Protein AF-A0A2U3K2Z7-F1 (afdb_monomer_lite)

Foldseek 3Di:
DPPQPVLVVLLVVLVVLVVQLVCLVVVVVVVLVVVVVCCVVPPVDCVVVVVVVVVSVVSNVVSQCCQQCRARPPPRHGQQDDPVGGNRPNPQARPPPRHGRPDRDPPPPDPDDPDD

Radius of gyration: 20.96 Å; chains: 1; bounding box: 44×26×76 Å

pLDDT: mean 73.21, std 10.09, range [45.53, 90.44]

Sequence (116 aa):
MGIGNDYQQRWLRYRQLRTVYVALFVGFVPVMFPVGVVIEKVFRTAVPAFILAGIWMVAMVVVGFLLSSWRCPRCNKWFAATWWSNHGFFARKCVHCGLPKYASGPDVRREGTSTV

Secondary structure (DSSP, 8-state):
--HHHHHHHHHHHHHHHHHHHHHHHHHHHHHHHHHHHHHHHHTSSSHHHHHHHHHHHHHHHHHHHHHHTPBPTTT-SBSSEETTEE-GGG-SB-TTT-PBTT--S-----------

Structure (mmCIF, N/CA/C/O backbone):
data_AF-A0A2U3K2Z7-F1
#
_entry.id   AF-A0A2U3K2Z7-F1
#
loop_
_atom_site.group_PDB
_atom_site.id
_atom_site.type_symbol
_atom_site.label_atom_id
_atom_site.label_alt_id
_atom_site.label_comp_id
_atom_site.label_asym_id
_atom_site.label_entity_id
_atom_site.label_seq_id
_atom_site.pdbx_PDB_ins_code
_atom_site.Cartn_x
_atom_site.Cartn_y
_atom_site.Cartn_z
_atom_site.occupancy
_atom_site.B_iso_or_equiv
_atom_site.auth_seq_id
_atom_site.auth_comp_id
_atom_site.auth_asym_id
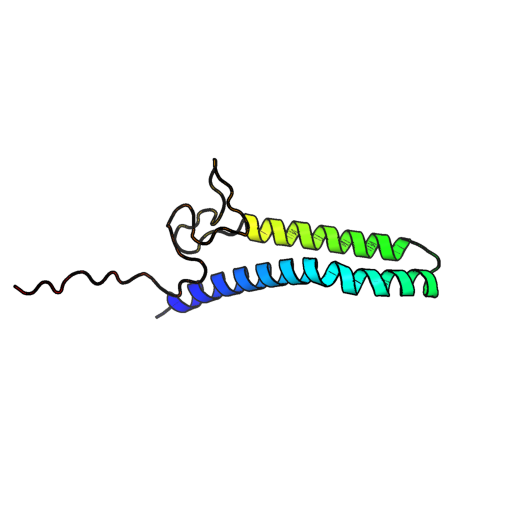_atom_site.auth_atom_id
_atom_site.pdbx_PDB_model_num
ATOM 1 N N . MET A 1 1 ? -7.642 -17.477 26.454 1.00 45.53 1 MET A N 1
ATOM 2 C CA . MET A 1 1 ? -6.531 -16.504 26.338 1.00 45.53 1 MET A CA 1
ATOM 3 C C . MET A 1 1 ? -6.143 -16.348 24.857 1.00 45.53 1 MET A C 1
ATOM 5 O O . MET A 1 1 ? -5.144 -16.907 24.443 1.00 45.53 1 MET A O 1
ATOM 9 N N . GLY A 1 2 ? -6.961 -15.675 24.025 1.00 53.16 2 GLY A N 1
ATOM 10 C CA . GLY A 1 2 ? -6.755 -15.679 22.554 1.00 53.16 2 GLY A CA 1
ATOM 11 C C . GLY A 1 2 ? -7.236 -14.453 21.759 1.00 53.16 2 GLY A C 1
ATOM 12 O O . GLY A 1 2 ? -6.756 -14.218 20.661 1.00 53.16 2 GLY A O 1
ATOM 13 N N . ILE A 1 3 ? -8.099 -13.597 22.314 1.00 57.97 3 ILE A N 1
ATOM 14 C CA . ILE A 1 3 ? -8.750 -12.521 21.534 1.00 57.97 3 ILE A CA 1
ATOM 15 C C . ILE A 1 3 ? -7.791 -11.355 21.191 1.00 57.97 3 ILE A C 1
ATOM 17 O O . ILE A 1 3 ? -7.982 -10.656 20.197 1.00 57.97 3 ILE A O 1
ATOM 21 N N . GLY A 1 4 ? -6.726 -11.155 21.978 1.00 59.00 4 GLY A N 1
ATOM 22 C CA . GLY A 1 4 ? -5.762 -10.065 21.767 1.00 59.00 4 GLY A CA 1
ATOM 23 C C . GLY A 1 4 ? -4.845 -10.252 20.549 1.00 59.00 4 GLY A C 1
ATOM 24 O O . GLY A 1 4 ? -4.579 -9.285 19.832 1.00 59.00 4 GLY A O 1
ATOM 25 N N . ASN A 1 5 ? -4.400 -11.484 20.275 1.00 65.19 5 ASN A N 1
ATOM 26 C CA . ASN A 1 5 ? -3.428 -11.759 19.209 1.00 65.19 5 ASN A CA 1
ATOM 27 C C . ASN A 1 5 ? -4.061 -11.709 17.813 1.00 65.19 5 ASN A C 1
ATOM 29 O O . ASN A 1 5 ? -3.491 -11.094 16.911 1.00 65.19 5 ASN A O 1
ATOM 33 N N . ASP A 1 6 ? -5.265 -12.260 17.644 1.00 69.94 6 ASP A N 1
ATOM 34 C CA . ASP A 1 6 ? -5.981 -12.234 16.359 1.00 69.94 6 ASP A CA 1
ATOM 35 C C . ASP A 1 6 ? -6.312 -10.803 15.922 1.00 69.94 6 ASP A C 1
ATOM 37 O O . ASP A 1 6 ? -6.253 -10.438 14.742 1.00 69.94 6 ASP A O 1
ATOM 41 N N . TYR A 1 7 ? -6.633 -9.959 16.899 1.00 69.00 7 TYR A N 1
ATOM 42 C CA . TYR A 1 7 ? -6.930 -8.556 16.682 1.00 69.00 7 TYR A CA 1
ATOM 43 C C . TYR A 1 7 ? -5.686 -7.770 16.232 1.00 69.00 7 TYR A C 1
ATOM 45 O O . TYR A 1 7 ? -5.737 -7.047 15.232 1.00 69.00 7 TYR A O 1
ATOM 53 N N . GLN A 1 8 ? -4.552 -7.955 16.915 1.00 69.62 8 GLN A N 1
ATOM 54 C CA . GLN A 1 8 ? -3.265 -7.351 16.545 1.00 69.62 8 GLN A CA 1
ATOM 55 C C . GLN A 1 8 ? -2.814 -7.791 15.143 1.00 69.62 8 GLN A C 1
ATOM 57 O O . GLN A 1 8 ? -2.411 -6.955 14.333 1.00 69.62 8 GLN A O 1
ATOM 62 N N . GLN A 1 9 ? -2.960 -9.074 14.800 1.00 73.62 9 GLN A N 1
ATOM 63 C CA . GLN A 1 9 ? -2.583 -9.597 13.482 1.00 73.62 9 GLN A CA 1
ATOM 64 C C . GLN A 1 9 ? -3.382 -8.970 12.331 1.00 73.62 9 GLN A C 1
ATOM 66 O O . GLN A 1 9 ? -2.812 -8.618 11.294 1.00 73.62 9 GLN A O 1
ATOM 71 N N . ARG A 1 10 ? -4.692 -8.753 12.506 1.00 75.00 10 ARG A N 1
ATOM 72 C CA . ARG A 1 10 ? -5.522 -8.086 11.484 1.00 75.00 10 ARG A CA 1
ATOM 73 C C . ARG A 1 10 ? -5.084 -6.640 11.241 1.00 75.00 10 ARG A C 1
ATOM 75 O O . ARG A 1 10 ? -5.075 -6.188 10.093 1.00 75.00 10 ARG A O 1
ATOM 82 N N . TRP A 1 11 ? -4.669 -5.936 12.293 1.00 76.44 11 TRP A N 1
ATOM 83 C CA . TRP A 1 11 ? -4.112 -4.585 12.187 1.00 76.44 11 TRP A CA 1
ATOM 84 C C . TRP A 1 11 ? -2.720 -4.555 11.563 1.00 76.44 11 TRP A C 1
ATOM 86 O O . TRP A 1 11 ? -2.437 -3.654 10.772 1.00 76.44 11 TRP A O 1
ATOM 96 N N . LEU A 1 12 ? -1.867 -5.537 11.864 1.00 76.94 12 LEU A N 1
ATOM 97 C CA . LEU A 1 12 ? -0.558 -5.682 11.227 1.00 76.94 12 LEU A CA 1
ATOM 98 C C . LEU A 1 12 ? -0.703 -5.880 9.721 1.00 76.94 12 LEU A C 1
ATOM 100 O O . LEU A 1 12 ? -0.026 -5.193 8.962 1.00 76.94 12 LEU A O 1
ATOM 104 N N . ARG A 1 13 ? -1.644 -6.721 9.280 1.00 80.12 13 ARG A N 1
ATOM 105 C CA . ARG A 1 13 ? -1.923 -6.928 7.852 1.00 80.12 13 ARG A CA 1
ATOM 106 C C . ARG A 1 13 ? -2.419 -5.654 7.173 1.00 80.12 13 ARG A C 1
ATOM 108 O O . ARG A 1 13 ? -1.947 -5.311 6.094 1.00 80.12 13 ARG A O 1
ATOM 115 N N . TYR A 1 14 ? -3.307 -4.904 7.827 1.00 78.62 14 TYR A N 1
ATOM 116 C CA . TYR A 1 14 ? -3.729 -3.591 7.334 1.00 78.62 14 TYR A CA 1
ATOM 117 C C . TYR A 1 14 ? -2.558 -2.599 7.250 1.00 78.62 14 TYR A C 1
ATOM 119 O O . TYR A 1 14 ? -2.429 -1.867 6.270 1.00 78.62 14 TYR A O 1
ATOM 127 N N . ARG A 1 15 ? -1.667 -2.583 8.251 1.00 79.94 15 ARG A N 1
ATOM 128 C CA . ARG A 1 15 ? -0.474 -1.726 8.260 1.00 79.94 15 ARG A CA 1
ATOM 129 C C . ARG A 1 15 ? 0.515 -2.131 7.171 1.00 79.94 15 ARG A C 1
ATOM 131 O O . ARG A 1 15 ? 1.013 -1.246 6.493 1.00 79.94 15 ARG A O 1
ATOM 138 N N . GLN A 1 16 ? 0.747 -3.425 6.967 1.00 82.38 16 GLN A N 1
ATOM 139 C CA . GLN A 1 16 ? 1.581 -3.949 5.887 1.00 82.38 16 GLN A CA 1
ATOM 140 C C . GLN A 1 16 ? 1.024 -3.552 4.528 1.00 82.38 16 GLN A C 1
ATOM 142 O O . GLN A 1 16 ? 1.749 -2.950 3.754 1.00 82.38 16 GLN A O 1
ATOM 147 N N . LEU A 1 17 ? -0.263 -3.789 4.263 1.00 83.88 17 LEU A N 1
ATOM 148 C CA . LEU A 1 17 ? -0.899 -3.371 3.012 1.00 83.88 17 LEU A CA 1
ATOM 149 C C . LEU A 1 17 ? -0.767 -1.856 2.799 1.00 83.88 17 LEU A C 1
ATOM 151 O O . LEU A 1 17 ? -0.440 -1.406 1.706 1.00 83.88 17 LEU A O 1
ATOM 155 N N . ARG A 1 18 ? -0.970 -1.058 3.855 1.00 81.88 18 ARG A N 1
ATOM 156 C CA . ARG A 1 18 ? -0.817 0.400 3.807 1.00 81.88 18 ARG A CA 1
ATOM 157 C C . ARG A 1 18 ? 0.621 0.813 3.492 1.00 81.88 18 ARG A C 1
ATOM 159 O O . ARG A 1 18 ? 0.828 1.693 2.665 1.00 81.88 18 ARG A O 1
ATOM 166 N N . THR A 1 19 ? 1.595 0.196 4.151 1.00 84.19 19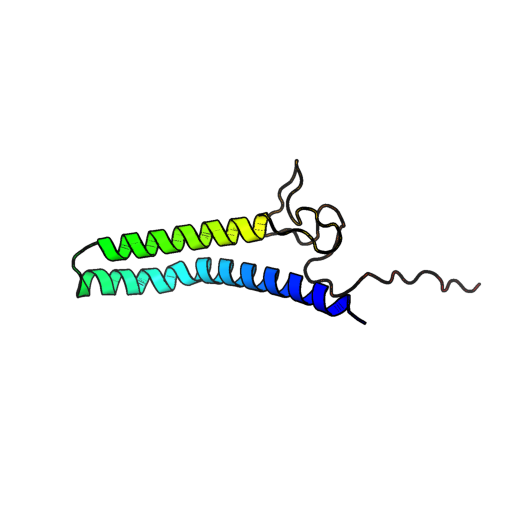 THR A N 1
ATOM 167 C CA . THR A 1 19 ? 3.018 0.437 3.911 1.00 84.19 19 THR A CA 1
ATOM 168 C C . THR A 1 19 ? 3.409 -0.004 2.510 1.00 84.19 19 THR A C 1
ATOM 170 O O . THR A 1 19 ? 4.114 0.740 1.855 1.00 84.19 19 THR A O 1
ATOM 173 N N . VAL A 1 20 ? 2.916 -1.143 2.019 1.00 85.31 20 VAL A N 1
ATOM 174 C CA . VAL A 1 20 ? 3.139 -1.611 0.644 1.00 85.31 20 VAL A CA 1
ATOM 175 C C . VAL A 1 20 ? 2.550 -0.623 -0.354 1.00 85.31 20 VAL A C 1
ATOM 177 O O . VAL A 1 20 ? 3.230 -0.265 -1.302 1.00 85.31 20 VAL A O 1
ATOM 180 N N . TYR A 1 21 ? 1.339 -0.111 -0.124 1.00 83.62 21 TYR A N 1
ATOM 181 C CA . TYR A 1 21 ? 0.746 0.913 -0.986 1.00 83.62 21 TYR A CA 1
ATOM 182 C C . TYR A 1 21 ? 1.599 2.187 -1.038 1.00 83.62 21 TYR A C 1
ATOM 184 O O . TYR A 1 21 ? 1.866 2.714 -2.111 1.00 83.62 21 TYR A O 1
ATOM 192 N N . VAL A 1 22 ? 2.062 2.669 0.120 1.00 84.25 22 VAL A N 1
ATOM 193 C CA . VAL A 1 22 ? 2.942 3.847 0.198 1.00 84.25 22 VAL A CA 1
ATOM 194 C C . VAL A 1 22 ? 4.312 3.555 -0.410 1.00 84.25 22 VAL A C 1
ATOM 196 O O . VAL A 1 22 ? 4.851 4.406 -1.100 1.00 84.25 22 VAL A O 1
ATOM 199 N N . ALA A 1 23 ? 4.866 2.366 -0.191 1.00 85.50 23 ALA A N 1
ATOM 200 C CA . ALA A 1 23 ? 6.148 1.945 -0.740 1.00 85.50 23 ALA A CA 1
ATOM 201 C C . ALA A 1 23 ? 6.083 1.787 -2.260 1.00 85.50 23 ALA A C 1
ATOM 203 O O . ALA A 1 23 ? 7.026 2.182 -2.929 1.00 85.50 23 ALA A O 1
ATOM 204 N N . LEU A 1 24 ? 4.970 1.290 -2.809 1.00 85.25 24 LEU A N 1
ATOM 205 C CA . LEU A 1 24 ? 4.689 1.356 -4.240 1.00 85.25 24 LEU A CA 1
ATOM 206 C C . LEU A 1 24 ? 4.633 2.826 -4.655 1.00 85.25 24 LEU A C 1
ATOM 208 O O . LEU A 1 24 ? 5.450 3.262 -5.442 1.00 85.25 24 LEU A O 1
ATOM 212 N N . PHE A 1 25 ? 3.777 3.651 -4.060 1.00 82.44 25 PHE A N 1
ATOM 213 C CA . PHE A 1 25 ? 3.648 5.053 -4.471 1.00 82.44 25 PHE A CA 1
ATOM 214 C C . PHE A 1 25 ? 4.981 5.832 -4.466 1.00 82.44 25 PHE A C 1
ATOM 216 O O . PHE A 1 25 ? 5.330 6.482 -5.447 1.00 82.44 25 PHE A O 1
ATOM 223 N N . VAL A 1 26 ? 5.753 5.729 -3.382 1.00 85.50 26 VAL A N 1
ATOM 224 C CA . VAL A 1 26 ? 7.059 6.387 -3.219 1.00 85.50 26 VAL A CA 1
ATOM 225 C C . VAL A 1 26 ? 8.132 5.718 -4.072 1.00 85.50 26 VAL A C 1
ATOM 227 O O . VAL A 1 26 ? 8.982 6.407 -4.622 1.00 85.50 26 VAL A O 1
ATOM 230 N N . GLY A 1 27 ? 8.083 4.392 -4.208 1.00 81.81 27 GLY A N 1
ATOM 231 C CA . GLY A 1 27 ? 9.013 3.596 -5.002 1.00 81.81 27 GLY A CA 1
ATOM 232 C C . GLY A 1 27 ? 8.867 3.806 -6.505 1.00 81.81 27 GLY A C 1
ATOM 233 O O . GLY A 1 27 ? 9.800 3.511 -7.241 1.00 81.81 27 GLY A O 1
ATOM 234 N N . PHE A 1 28 ? 7.753 4.374 -6.973 1.00 79.25 28 PHE A N 1
ATOM 235 C CA . PHE A 1 28 ? 7.521 4.630 -8.395 1.00 79.25 28 PHE A CA 1
ATOM 236 C C . PHE A 1 28 ? 8.625 5.496 -9.003 1.00 79.25 28 PHE A C 1
ATOM 238 O O . PHE A 1 28 ? 9.216 5.131 -10.014 1.00 79.25 28 PHE A O 1
ATOM 245 N N . VAL A 1 29 ? 8.954 6.609 -8.349 1.00 77.94 29 VAL A N 1
ATOM 246 C CA . VAL A 1 29 ? 9.963 7.566 -8.822 1.00 77.94 29 VAL A CA 1
ATOM 247 C C . VAL A 1 29 ? 11.378 6.956 -8.875 1.00 77.94 29 VAL A C 1
ATOM 249 O O . VAL A 1 29 ? 11.983 6.984 -9.947 1.00 77.94 29 VAL A O 1
ATOM 252 N N . PRO A 1 30 ? 11.921 6.361 -7.792 1.00 81.06 30 PRO A N 1
ATOM 253 C CA . PRO A 1 30 ? 13.264 5.789 -7.800 1.00 81.06 30 PRO A CA 1
ATOM 254 C C . PRO A 1 30 ? 13.375 4.481 -8.587 1.00 81.06 30 PRO A C 1
ATOM 256 O O . PRO A 1 30 ? 14.490 4.106 -8.921 1.00 81.06 30 PRO A O 1
ATOM 259 N N . VAL A 1 31 ? 12.276 3.775 -8.881 1.00 80.19 31 VAL A N 1
ATOM 260 C CA . VAL A 1 31 ? 12.305 2.556 -9.710 1.00 80.19 31 VAL A CA 1
ATOM 261 C C . VAL A 1 31 ? 12.190 2.902 -11.191 1.00 80.19 31 VAL A C 1
ATOM 263 O O . VAL A 1 31 ? 12.967 2.393 -11.994 1.00 80.19 31 VAL A O 1
ATOM 266 N N . MET A 1 32 ? 11.278 3.798 -11.575 1.00 73.44 32 MET A N 1
ATOM 267 C CA . MET A 1 32 ? 11.069 4.145 -12.987 1.00 73.44 32 MET A CA 1
ATOM 268 C C . MET A 1 32 ? 12.278 4.854 -13.604 1.00 73.44 32 MET A C 1
ATOM 270 O O . MET A 1 32 ? 12.581 4.627 -14.773 1.00 73.44 32 MET A O 1
ATOM 274 N N . PHE A 1 33 ? 12.998 5.668 -12.827 1.00 79.38 33 PHE A N 1
ATOM 275 C CA . PHE A 1 33 ? 14.162 6.415 -13.309 1.00 79.38 33 PHE A CA 1
ATOM 276 C C . PHE A 1 33 ? 15.325 5.513 -13.787 1.00 79.38 33 PHE A C 1
ATOM 278 O O . PHE A 1 33 ? 15.698 5.600 -14.958 1.00 79.38 33 PHE A O 1
ATOM 285 N N . PRO A 1 34 ? 15.880 4.593 -12.971 1.00 80.00 34 PRO A N 1
ATOM 286 C CA . PRO A 1 34 ? 16.922 3.675 -13.424 1.00 80.00 34 PRO A CA 1
ATOM 287 C C . PRO A 1 34 ? 16.396 2.660 -14.441 1.00 80.00 34 PRO A C 1
ATOM 289 O O . PRO A 1 34 ? 17.135 2.291 -15.346 1.00 80.00 34 PRO A O 1
ATOM 292 N N . VAL A 1 35 ? 15.131 2.231 -14.345 1.00 77.50 35 VAL A N 1
ATOM 293 C CA . VAL A 1 35 ? 14.538 1.310 -15.326 1.00 77.50 35 VAL A CA 1
ATOM 294 C C . VAL A 1 35 ? 14.510 1.935 -16.719 1.00 77.50 35 VAL A C 1
ATOM 296 O O . VAL A 1 35 ? 14.898 1.268 -17.674 1.00 77.50 35 VAL A O 1
ATOM 299 N N . GLY A 1 36 ? 14.121 3.208 -16.846 1.00 73.56 36 GLY A N 1
ATOM 300 C CA . GLY A 1 36 ? 14.170 3.92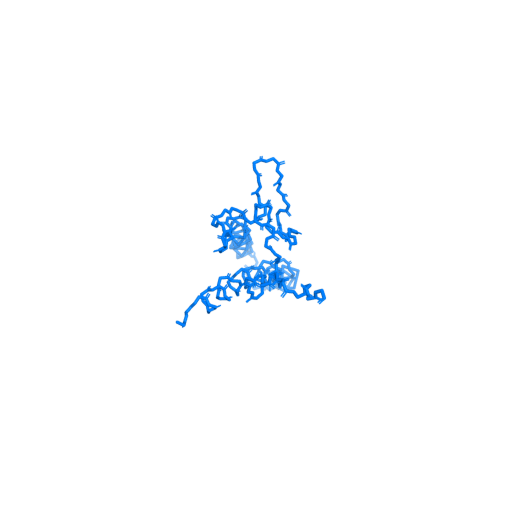2 -18.125 1.00 73.56 36 GLY A CA 1
ATOM 301 C C . GLY A 1 36 ? 15.582 3.942 -18.716 1.00 73.56 36 GLY A C 1
ATOM 302 O O . GLY A 1 36 ? 15.779 3.543 -19.863 1.00 73.56 36 GLY A O 1
ATOM 303 N N . VAL A 1 37 ? 16.576 4.289 -17.891 1.00 77.00 37 VAL A N 1
ATOM 304 C CA . VAL A 1 37 ? 17.993 4.336 -18.292 1.00 77.00 37 VAL A CA 1
ATOM 305 C C . VAL A 1 37 ? 18.519 2.955 -18.702 1.00 77.00 37 VAL A C 1
ATOM 307 O O . VAL A 1 37 ? 19.235 2.829 -19.695 1.00 77.00 37 VAL A O 1
ATOM 310 N N . VAL A 1 38 ? 18.172 1.898 -17.964 1.00 78.25 38 VAL A N 1
ATOM 311 C CA . VAL A 1 38 ? 18.611 0.526 -18.261 1.00 78.25 38 VAL A CA 1
ATOM 312 C C . VAL A 1 38 ? 17.933 -0.011 -19.523 1.00 78.25 38 VAL A C 1
ATOM 314 O O . VAL A 1 38 ? 18.593 -0.657 -20.332 1.00 78.25 38 VAL A O 1
ATOM 317 N N . ILE A 1 39 ? 16.645 0.269 -19.736 1.00 72.81 39 ILE A N 1
ATOM 318 C CA . ILE A 1 39 ? 15.901 -0.209 -20.911 1.00 72.81 39 ILE A CA 1
ATOM 319 C C . ILE A 1 39 ? 16.420 0.428 -22.201 1.00 72.81 39 ILE A C 1
ATOM 321 O O . ILE A 1 39 ? 16.640 -0.297 -23.176 1.00 72.81 39 ILE A O 1
ATOM 325 N N . GLU A 1 40 ? 16.672 1.743 -22.204 1.00 71.69 40 GLU A N 1
ATOM 326 C CA . GLU A 1 40 ? 17.306 2.416 -23.346 1.00 71.69 40 GLU A CA 1
ATOM 327 C C . GLU A 1 40 ? 18.676 1.812 -23.658 1.00 71.69 40 GLU A C 1
ATOM 329 O O . GLU A 1 40 ? 19.010 1.579 -24.822 1.00 71.69 40 GLU A O 1
ATOM 334 N N . LYS A 1 41 ? 19.455 1.514 -22.614 1.00 72.62 41 LYS A N 1
ATOM 335 C CA . LYS A 1 41 ? 20.842 1.072 -22.757 1.00 72.62 41 LYS A CA 1
ATOM 336 C C . LYS A 1 41 ? 20.987 -0.404 -23.130 1.00 72.62 41 LYS A C 1
ATOM 338 O O . LYS A 1 41 ? 21.940 -0.748 -23.821 1.00 72.62 41 LYS A O 1
ATOM 343 N N . VAL A 1 42 ? 20.068 -1.267 -22.690 1.00 73.50 42 VAL A N 1
ATOM 344 C CA . VAL A 1 42 ? 20.172 -2.728 -22.863 1.00 73.50 42 VAL A CA 1
ATOM 345 C C . VAL A 1 42 ? 19.309 -3.244 -24.010 1.00 73.50 42 VAL A C 1
ATOM 347 O O . VAL A 1 42 ? 19.792 -4.028 -24.820 1.00 73.50 42 VAL A O 1
ATOM 350 N N . PHE A 1 43 ? 18.042 -2.830 -24.102 1.00 66.81 43 PHE A N 1
ATOM 351 C CA . PHE A 1 43 ? 17.074 -3.526 -24.958 1.00 66.81 43 PHE A CA 1
ATOM 352 C C . PHE A 1 43 ? 16.703 -2.774 -26.238 1.00 66.81 43 PHE A C 1
ATOM 354 O O . PHE A 1 43 ? 16.175 -3.411 -27.148 1.00 66.81 43 PHE A O 1
ATOM 361 N N . ARG A 1 44 ? 16.924 -1.448 -26.328 1.00 69.69 44 ARG A N 1
ATOM 362 C CA . ARG A 1 44 ? 16.416 -0.573 -27.420 1.00 69.69 44 ARG A CA 1
ATOM 363 C C . ARG A 1 44 ? 14.942 -0.830 -27.793 1.00 69.69 44 ARG A C 1
ATOM 365 O O . ARG A 1 44 ? 14.515 -0.551 -28.908 1.00 69.69 44 ARG A O 1
ATOM 372 N N . THR A 1 45 ? 14.164 -1.398 -26.876 1.00 67.88 45 THR A N 1
ATOM 373 C CA . THR A 1 45 ? 12.809 -1.889 -27.128 1.00 67.88 45 THR A CA 1
ATOM 374 C C . THR A 1 45 ? 11.954 -1.546 -25.917 1.00 67.88 45 THR A C 1
ATOM 376 O O . THR A 1 45 ? 12.361 -1.792 -24.785 1.00 67.88 45 THR A O 1
ATOM 379 N N . ALA A 1 46 ? 10.760 -0.994 -26.137 1.00 68.62 46 ALA A N 1
ATOM 380 C CA . ALA A 1 46 ? 9.886 -0.507 -25.065 1.00 68.62 46 ALA A CA 1
ATOM 381 C C . ALA A 1 46 ? 9.099 -1.615 -24.330 1.00 68.62 46 ALA A C 1
ATOM 383 O O . ALA A 1 46 ? 8.486 -1.359 -23.297 1.00 68.62 46 ALA A O 1
ATOM 384 N N . VAL A 1 47 ? 9.120 -2.855 -24.831 1.00 78.25 47 VAL A N 1
ATOM 385 C CA . VAL A 1 47 ? 8.342 -3.989 -24.289 1.00 78.25 47 VAL A CA 1
ATOM 386 C C . VAL A 1 47 ? 8.560 -4.225 -22.781 1.00 78.25 47 VAL A C 1
ATOM 388 O O . VAL A 1 47 ? 7.565 -4.346 -22.064 1.00 78.25 47 VAL A O 1
ATOM 391 N N . PRO A 1 48 ? 9.797 -4.225 -22.240 1.00 74.94 48 PRO A N 1
ATOM 392 C CA . PRO A 1 48 ? 10.015 -4.442 -20.808 1.00 74.94 48 PRO A CA 1
ATOM 393 C C . PRO A 1 48 ? 9.425 -3.319 -19.943 1.00 74.94 48 PRO A C 1
ATOM 395 O O . PRO A 1 48 ? 8.948 -3.579 -18.838 1.00 74.94 48 PRO A O 1
ATOM 398 N N . ALA A 1 49 ? 9.406 -2.082 -20.456 1.00 75.31 49 ALA A N 1
ATOM 399 C CA . ALA A 1 49 ? 8.836 -0.935 -19.753 1.00 75.31 49 ALA A CA 1
ATOM 400 C C . ALA A 1 49 ? 7.318 -1.088 -19.608 1.00 75.31 49 ALA A C 1
ATOM 402 O O . ALA A 1 49 ? 6.775 -0.858 -18.529 1.00 75.31 49 ALA A O 1
ATOM 403 N N . PHE A 1 50 ? 6.640 -1.540 -20.668 1.00 80.06 50 PHE A N 1
ATOM 404 C CA . PHE A 1 50 ? 5.200 -1.796 -20.637 1.00 80.06 50 PHE A CA 1
ATOM 405 C C . PHE A 1 50 ? 4.824 -2.930 -19.684 1.00 80.06 50 PHE A C 1
ATOM 407 O O . PHE A 1 50 ? 3.847 -2.797 -18.948 1.00 80.06 50 PHE A O 1
ATOM 414 N N . ILE A 1 51 ? 5.604 -4.016 -19.642 1.00 84.12 51 ILE A N 1
ATOM 415 C CA . ILE A 1 51 ? 5.363 -5.114 -18.693 1.00 84.12 51 ILE A CA 1
ATOM 416 C C . ILE A 1 51 ? 5.513 -4.613 -17.254 1.00 84.12 51 ILE A C 1
ATOM 418 O O . ILE A 1 51 ? 4.637 -4.868 -16.426 1.00 84.12 51 ILE A O 1
ATOM 422 N N . LEU A 1 52 ? 6.577 -3.860 -16.956 1.00 82.50 52 LEU A N 1
ATOM 423 C CA . LEU A 1 52 ? 6.795 -3.337 -15.609 1.00 82.50 52 LEU A CA 1
ATOM 424 C C . LEU A 1 52 ? 5.693 -2.353 -15.198 1.00 82.50 52 LEU A C 1
ATOM 426 O O . LEU A 1 52 ? 5.151 -2.468 -14.100 1.00 82.50 52 LEU A O 1
ATOM 430 N N . ALA A 1 53 ? 5.312 -1.436 -16.091 1.00 81.81 53 ALA A N 1
ATOM 431 C CA . ALA A 1 53 ? 4.203 -0.513 -15.864 1.00 81.81 53 ALA A CA 1
ATOM 432 C C . ALA A 1 53 ? 2.875 -1.258 -15.640 1.00 81.81 53 ALA A C 1
ATOM 434 O O . ALA A 1 53 ? 2.106 -0.891 -14.751 1.00 81.81 53 ALA A O 1
ATOM 435 N N . GLY A 1 54 ? 2.628 -2.334 -16.393 1.00 87.94 54 GLY A N 1
ATOM 436 C CA . GLY A 1 54 ? 1.461 -3.197 -16.228 1.00 87.94 54 GLY A CA 1
ATOM 437 C C . GLY A 1 54 ? 1.427 -3.884 -14.862 1.00 87.94 54 GLY A C 1
ATOM 438 O O . GLY A 1 54 ? 0.435 -3.771 -14.142 1.00 87.94 54 GLY A O 1
ATOM 439 N N . ILE A 1 55 ? 2.526 -4.533 -14.461 1.00 87.88 55 ILE A N 1
ATOM 440 C CA . ILE A 1 55 ? 2.656 -5.168 -13.137 1.00 87.88 55 ILE A CA 1
ATOM 441 C C . ILE A 1 55 ? 2.429 -4.136 -12.029 1.00 87.88 55 ILE A C 1
ATOM 443 O O . ILE A 1 55 ? 1.719 -4.399 -11.057 1.00 87.88 55 ILE A O 1
ATOM 447 N N . TRP A 1 56 ? 2.990 -2.941 -12.195 1.00 84.62 56 TRP A N 1
ATOM 448 C CA . TRP A 1 56 ? 2.862 -1.859 -11.232 1.00 84.62 56 TRP A CA 1
ATOM 449 C C . TRP A 1 56 ? 1.424 -1.357 -11.079 1.00 84.62 56 TRP A C 1
ATOM 451 O O . TRP A 1 56 ? 0.925 -1.215 -9.961 1.00 84.62 56 TRP A O 1
ATOM 461 N N . MET A 1 57 ? 0.741 -1.126 -12.203 1.00 86.25 57 MET A N 1
ATOM 462 C CA . MET A 1 57 ? -0.676 -0.764 -12.245 1.00 86.25 57 MET A CA 1
ATOM 463 C C . MET A 1 57 ? -1.530 -1.805 -11.522 1.00 86.25 57 MET A C 1
ATOM 465 O O . MET A 1 57 ? -2.333 -1.452 -10.657 1.00 86.25 57 MET A O 1
ATOM 469 N N . VAL A 1 58 ? -1.316 -3.091 -11.814 1.00 90.44 58 VAL A N 1
ATOM 470 C CA . VAL A 1 58 ? -2.045 -4.184 -11.159 1.00 90.44 58 VAL A CA 1
ATOM 471 C C . VAL A 1 58 ? -1.774 -4.195 -9.655 1.00 90.44 58 VAL A C 1
ATOM 473 O O . VAL A 1 58 ? -2.721 -4.266 -8.872 1.00 90.44 58 VAL A O 1
ATOM 476 N N . ALA A 1 59 ? -0.517 -4.057 -9.225 1.00 87.50 59 ALA A N 1
ATOM 477 C CA . ALA A 1 59 ? -0.165 -4.023 -7.807 1.00 87.50 59 ALA A CA 1
ATOM 478 C C . ALA A 1 59 ? -0.858 -2.864 -7.066 1.00 87.50 59 ALA A C 1
ATOM 480 O O . ALA A 1 59 ? -1.443 -3.074 -6.002 1.00 87.50 59 ALA A O 1
ATOM 481 N N . MET A 1 60 ? -0.858 -1.659 -7.643 1.00 83.88 60 MET A N 1
ATOM 482 C CA . MET A 1 60 ? -1.543 -0.489 -7.080 1.00 83.88 60 MET A CA 1
ATOM 483 C C . MET A 1 60 ? -3.052 -0.706 -6.953 1.00 83.88 60 MET A C 1
ATOM 485 O O . MET A 1 60 ? -3.616 -0.467 -5.881 1.00 83.88 60 MET A O 1
ATOM 489 N N . VAL A 1 61 ? -3.704 -1.199 -8.012 1.00 87.06 61 VAL A N 1
ATOM 490 C CA . VAL A 1 61 ? -5.151 -1.461 -8.016 1.00 87.06 61 VAL A CA 1
ATOM 491 C C . VAL A 1 61 ? -5.511 -2.525 -6.984 1.00 87.06 61 VAL A C 1
ATOM 493 O O . VAL A 1 61 ? -6.409 -2.306 -6.174 1.00 87.06 61 VAL A O 1
ATOM 496 N N . VAL A 1 62 ? -4.786 -3.646 -6.961 1.00 87.94 62 VAL A N 1
ATOM 497 C CA . VAL A 1 62 ? -5.036 -4.760 -6.037 1.00 87.94 62 VAL A CA 1
ATOM 498 C C . VAL A 1 62 ? -4.870 -4.311 -4.587 1.00 87.94 62 VAL A C 1
ATOM 500 O O . VAL A 1 62 ? -5.766 -4.533 -3.772 1.00 87.94 62 VAL A O 1
ATOM 503 N N . VAL A 1 63 ? -3.770 -3.628 -4.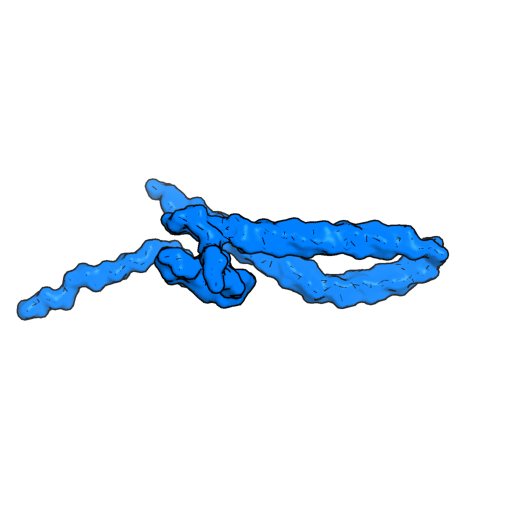250 1.00 85.06 63 VAL A N 1
ATOM 504 C CA . VAL A 1 63 ? -3.521 -3.155 -2.879 1.00 85.06 63 VAL A CA 1
ATOM 505 C C . VAL A 1 63 ? -4.534 -2.079 -2.471 1.00 85.06 63 VAL A C 1
ATOM 507 O O . VAL A 1 63 ? -5.044 -2.117 -1.349 1.00 85.06 63 VAL A O 1
ATOM 510 N N . GLY A 1 64 ? -4.891 -1.161 -3.374 1.00 80.88 64 GLY A N 1
ATOM 511 C CA . GLY A 1 64 ? -5.932 -0.158 -3.140 1.00 80.88 64 GLY A CA 1
ATOM 512 C C . GLY A 1 64 ? -7.307 -0.783 -2.880 1.00 80.88 64 GLY A C 1
ATOM 513 O O . GLY A 1 64 ? -8.001 -0.389 -1.936 1.00 80.88 64 GLY A O 1
ATOM 514 N N . PHE A 1 65 ? -7.675 -1.813 -3.648 1.00 83.50 65 PHE A N 1
ATOM 515 C CA . PHE A 1 65 ? -8.900 -2.586 -3.437 1.00 83.50 65 PHE A CA 1
ATOM 516 C C . PHE A 1 65 ? -8.872 -3.357 -2.118 1.00 83.50 65 PHE A C 1
ATOM 518 O O . PHE A 1 65 ? -9.853 -3.325 -1.379 1.00 83.50 65 PHE A O 1
ATOM 525 N N . LEU A 1 66 ? -7.759 -4.006 -1.772 1.00 83.19 66 LEU A N 1
ATOM 526 C CA . LEU A 1 66 ? -7.575 -4.706 -0.494 1.00 83.19 66 LEU A CA 1
ATOM 527 C C . LEU A 1 66 ? -7.706 -3.763 0.708 1.00 83.19 66 LEU A C 1
ATOM 529 O O . LEU A 1 66 ? -8.327 -4.124 1.706 1.00 83.19 66 LEU A O 1
ATOM 533 N N . LEU A 1 67 ? -7.167 -2.542 0.618 1.00 78.12 67 LEU A N 1
ATOM 534 C CA . LEU A 1 67 ? -7.351 -1.533 1.664 1.00 78.12 67 LEU A CA 1
ATOM 535 C C . LEU A 1 67 ? -8.789 -1.030 1.750 1.00 78.12 67 LEU A C 1
ATOM 537 O O . LEU A 1 67 ? -9.299 -0.843 2.853 1.00 78.12 67 LEU A O 1
ATOM 541 N N . SER A 1 68 ? -9.422 -0.785 0.605 1.00 73.62 68 SER A N 1
ATOM 542 C CA . SER A 1 68 ? -10.786 -0.248 0.548 1.00 73.62 68 SER A CA 1
ATOM 543 C C . SER A 1 68 ? -11.811 -1.278 1.017 1.00 73.62 68 SER A C 1
ATOM 545 O O . SER A 1 68 ? -12.749 -0.938 1.731 1.00 73.62 68 SER A O 1
ATOM 547 N N . SER A 1 69 ? -11.588 -2.547 0.676 1.00 76.50 69 SER A N 1
ATOM 548 C CA . SER A 1 69 ? -12.389 -3.700 1.102 1.00 76.50 69 SER A CA 1
ATOM 549 C C . SER A 1 69 ? -12.076 -4.178 2.521 1.00 76.50 69 SER A C 1
ATOM 551 O O . SER A 1 69 ? -12.702 -5.124 3.007 1.00 76.50 69 SER A O 1
ATOM 553 N N . TRP A 1 70 ? -11.132 -3.534 3.218 1.00 78.44 70 TRP A N 1
ATOM 554 C CA . TRP A 1 70 ? -10.747 -3.957 4.554 1.00 78.44 70 TRP A CA 1
ATOM 555 C C . TRP A 1 70 ? -11.901 -3.784 5.552 1.00 78.44 70 TRP A C 1
ATOM 557 O O . TRP A 1 70 ? -12.417 -2.685 5.797 1.00 78.44 70 TRP A O 1
ATOM 567 N N . ARG A 1 71 ? -12.301 -4.910 6.148 1.00 79.81 71 ARG A N 1
ATOM 568 C CA . ARG A 1 71 ? -13.372 -4.995 7.143 1.00 79.81 71 ARG A CA 1
ATOM 569 C C . ARG A 1 71 ? -12.814 -4.758 8.539 1.00 79.81 71 ARG A C 1
ATOM 571 O O . ARG A 1 71 ? -11.797 -5.329 8.927 1.00 79.81 71 ARG A O 1
ATOM 578 N N . CYS A 1 72 ? -13.506 -3.931 9.313 1.00 77.50 72 CYS A N 1
ATOM 579 C CA . CYS A 1 72 ? -13.157 -3.658 10.696 1.00 77.50 72 CYS A CA 1
ATOM 580 C C . CYS A 1 72 ? -13.243 -4.952 11.529 1.00 77.50 72 CYS A C 1
ATOM 582 O O . CYS A 1 72 ? -14.288 -5.600 11.517 1.00 77.50 72 CYS A O 1
ATOM 584 N N . PRO A 1 73 ? -12.217 -5.311 12.323 1.00 75.06 73 PRO A N 1
ATOM 585 C CA . PRO A 1 73 ? -12.222 -6.543 13.112 1.00 75.06 73 PRO A CA 1
ATOM 586 C C . PRO A 1 73 ? -13.282 -6.578 14.226 1.00 75.06 73 PRO A C 1
ATOM 588 O O . PRO A 1 73 ? -13.587 -7.664 14.703 1.00 75.06 73 PRO A O 1
ATOM 591 N N . ARG A 1 74 ? -13.841 -5.425 14.635 1.00 72.69 74 ARG A N 1
ATOM 592 C CA . ARG A 1 74 ? -14.845 -5.318 15.716 1.00 72.69 74 ARG A CA 1
ATOM 593 C C . ARG A 1 74 ? -16.282 -5.439 15.206 1.00 72.69 74 ARG A C 1
ATOM 595 O O . ARG A 1 74 ? -17.076 -6.148 15.802 1.00 72.69 74 ARG A O 1
ATOM 602 N N . CYS A 1 75 ? -16.622 -4.743 14.118 1.00 74.81 75 CYS A N 1
ATOM 603 C CA . CYS A 1 75 ? -17.991 -4.712 13.580 1.00 74.81 75 CYS A CA 1
ATOM 604 C C . CYS A 1 75 ? -18.161 -5.465 12.255 1.00 74.81 75 CYS A C 1
ATOM 606 O O . CYS A 1 75 ? -19.270 -5.530 11.737 1.00 74.81 75 CYS A O 1
ATOM 608 N N . ASN A 1 76 ? -17.075 -5.991 11.681 1.00 75.69 76 ASN A N 1
ATOM 609 C CA . ASN A 1 76 ? -17.024 -6.687 10.392 1.00 75.69 76 ASN A CA 1
ATOM 610 C C . ASN A 1 76 ? -17.548 -5.876 9.183 1.00 75.69 76 ASN A C 1
ATOM 612 O O . ASN A 1 76 ? -17.716 -6.418 8.091 1.00 75.69 76 ASN A O 1
ATOM 616 N N . LYS A 1 77 ? -17.777 -4.566 9.357 1.00 79.75 77 LYS A N 1
ATOM 617 C CA . LYS A 1 77 ? -18.185 -3.621 8.307 1.00 79.75 77 LYS A CA 1
ATOM 618 C C . LYS A 1 77 ? -16.974 -2.926 7.687 1.00 79.75 77 LYS A C 1
ATOM 620 O O . LYS A 1 77 ? -15.883 -2.926 8.254 1.00 79.75 77 LYS A O 1
ATOM 625 N N . TRP A 1 78 ? -17.178 -2.309 6.530 1.00 78.38 78 TRP A N 1
ATOM 626 C CA . TRP A 1 78 ? -16.176 -1.522 5.812 1.00 78.38 78 TRP A CA 1
ATOM 627 C C . TRP A 1 78 ? -15.609 -0.418 6.713 1.00 78.38 78 TRP A C 1
ATOM 629 O O . TRP A 1 78 ? -16.357 0.385 7.265 1.00 78.38 78 TRP A O 1
ATOM 639 N N . PHE A 1 79 ? -14.289 -0.389 6.913 1.00 72.81 79 PHE A N 1
ATOM 640 C CA . PHE A 1 79 ? -13.695 0.494 7.923 1.00 72.81 79 PHE A CA 1
ATOM 641 C C . PHE A 1 79 ? -13.836 1.983 7.575 1.00 72.81 79 PHE A C 1
ATOM 643 O O . PHE A 1 79 ? -14.144 2.793 8.451 1.00 72.81 79 PHE A O 1
ATOM 650 N N . ALA A 1 80 ? -13.622 2.325 6.304 1.00 68.56 80 ALA A N 1
ATOM 651 C CA . ALA A 1 80 ? -13.543 3.701 5.819 1.00 68.56 80 ALA A CA 1
ATOM 652 C C . ALA A 1 80 ? -14.649 4.096 4.829 1.00 68.56 80 ALA A C 1
ATOM 654 O O . ALA A 1 80 ? -14.691 5.250 4.401 1.00 68.56 80 ALA A O 1
ATOM 655 N N . ALA A 1 81 ? -15.523 3.152 4.480 1.00 66.81 81 ALA A N 1
ATOM 656 C CA . ALA A 1 81 ? -16.606 3.357 3.535 1.00 66.81 81 ALA A CA 1
ATOM 657 C C . ALA A 1 81 ? -17.962 3.156 4.224 1.00 66.81 81 ALA A C 1
ATOM 659 O O . ALA A 1 81 ? -18.233 2.133 4.857 1.00 66.81 81 ALA A O 1
ATOM 660 N N . THR A 1 82 ? -18.816 4.154 4.078 1.00 66.31 82 THR A N 1
ATOM 661 C CA . THR A 1 82 ? -20.259 4.087 4.282 1.00 66.31 82 THR A CA 1
ATOM 662 C C . THR A 1 82 ? -20.925 4.353 2.933 1.00 66.31 82 THR A C 1
ATOM 664 O O . THR A 1 82 ? -20.310 4.931 2.040 1.00 66.31 82 THR A O 1
ATOM 667 N N . TRP A 1 83 ? -22.182 3.933 2.777 1.00 58.22 83 TRP A N 1
ATOM 668 C CA . TRP A 1 83 ? -22.976 4.150 1.560 1.00 58.22 83 TRP A CA 1
ATOM 669 C C . TRP A 1 83 ? -22.996 5.618 1.083 1.00 58.22 83 TRP A C 1
ATOM 671 O O . TRP A 1 83 ? -23.071 5.864 -0.114 1.00 58.22 83 TRP A O 1
ATOM 681 N N . TRP A 1 84 ? -22.846 6.582 1.999 1.00 55.41 84 TRP A N 1
ATOM 682 C CA . TRP A 1 84 ? -22.885 8.019 1.700 1.00 55.41 84 TRP A CA 1
ATOM 683 C C . TRP A 1 84 ? -21.571 8.783 1.961 1.00 55.41 84 TRP A C 1
ATOM 685 O O . TRP A 1 84 ? -21.460 9.959 1.632 1.00 55.41 84 TRP A O 1
ATOM 695 N N . SER A 1 85 ? -20.553 8.147 2.548 1.00 59.50 85 SER A N 1
ATOM 696 C CA . SER A 1 85 ? -19.282 8.806 2.869 1.00 59.50 85 SER A CA 1
ATOM 697 C C . SER A 1 85 ? -18.121 7.821 2.811 1.00 59.50 85 SER A C 1
ATOM 699 O O . SER A 1 85 ? -18.100 6.796 3.493 1.00 59.50 85 SER A O 1
ATOM 701 N N . ASN A 1 86 ? -17.129 8.132 1.979 1.00 65.25 86 ASN A N 1
ATOM 702 C CA . ASN A 1 86 ? -15.934 7.315 1.821 1.00 65.25 86 ASN A CA 1
ATOM 703 C C . ASN A 1 86 ? -14.715 8.131 2.253 1.00 65.25 86 ASN A C 1
ATOM 705 O O . ASN A 1 86 ? -14.121 8.869 1.474 1.00 65.25 86 ASN A O 1
ATOM 709 N N . HIS A 1 87 ? -14.362 8.021 3.536 1.00 65.94 87 HIS A N 1
ATOM 710 C CA . HIS A 1 87 ? -13.168 8.667 4.095 1.00 65.94 87 HIS A CA 1
ATOM 711 C C . HIS A 1 87 ? -11.878 7.944 3.664 1.00 65.94 87 HIS A C 1
ATOM 713 O O . HIS A 1 87 ? -10.771 8.423 3.933 1.00 65.94 87 HIS A O 1
ATOM 719 N N . GLY A 1 88 ? -12.021 6.783 3.011 1.00 66.25 88 GLY A N 1
ATOM 720 C CA . GLY A 1 88 ? -10.950 6.022 2.387 1.00 66.25 88 GLY A CA 1
ATOM 721 C C . GLY A 1 88 ? -9.719 5.841 3.277 1.00 66.25 88 GLY A C 1
ATOM 722 O O . GLY A 1 88 ? -9.784 5.558 4.476 1.00 66.25 88 GLY A O 1
ATOM 723 N N . PHE A 1 89 ? -8.549 6.039 2.683 1.00 59.25 89 PHE A N 1
ATOM 724 C CA . PHE A 1 89 ? -7.251 5.837 3.330 1.00 59.25 89 PHE A CA 1
ATOM 725 C C . PHE A 1 89 ? -7.013 6.723 4.576 1.00 59.25 89 PHE A C 1
ATOM 727 O O . PHE A 1 89 ? -6.199 6.377 5.447 1.00 59.25 89 PHE A O 1
ATOM 734 N N . PHE A 1 90 ? -7.737 7.845 4.684 1.00 63.19 90 PHE A N 1
ATOM 735 C CA . PHE A 1 90 ? -7.575 8.870 5.720 1.00 63.19 90 PHE A CA 1
ATOM 736 C C . PHE A 1 90 ? -8.533 8.728 6.908 1.00 63.19 90 PHE A C 1
ATOM 738 O O . PHE A 1 90 ? -8.439 9.504 7.862 1.00 63.19 90 PHE A O 1
ATOM 745 N N . ALA A 1 91 ? -9.408 7.719 6.917 1.00 68.75 91 ALA A N 1
ATOM 746 C CA . ALA A 1 91 ? -10.248 7.439 8.075 1.00 68.75 91 ALA A CA 1
AT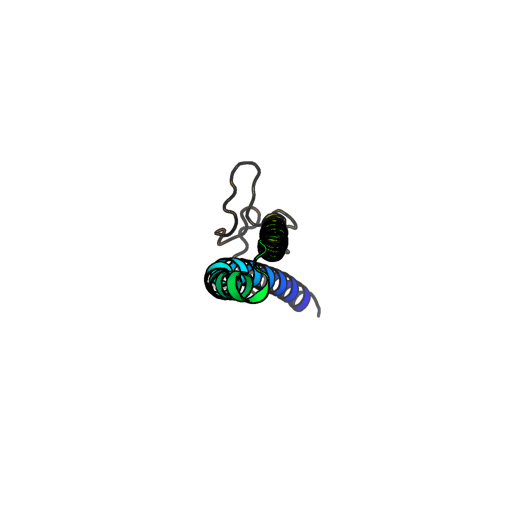OM 747 C C . ALA A 1 91 ? -9.377 7.177 9.324 1.00 68.75 91 ALA A C 1
ATOM 749 O O . ALA A 1 91 ? -8.603 6.215 9.383 1.00 68.75 91 ALA A O 1
ATOM 750 N N . ARG A 1 92 ? -9.479 8.061 10.329 1.00 70.12 92 ARG A N 1
ATOM 751 C CA . ARG A 1 92 ? -8.780 7.934 11.627 1.00 70.12 92 ARG A CA 1
ATOM 752 C C . ARG A 1 92 ? -9.489 6.974 12.586 1.00 70.12 92 ARG A C 1
ATOM 754 O O . ARG A 1 92 ? -8.871 6.468 13.517 1.00 70.12 92 ARG A O 1
ATOM 761 N N . LYS A 1 93 ? -10.777 6.729 12.354 1.00 74.94 93 LYS A N 1
ATOM 762 C CA . LYS A 1 93 ? -11.638 5.834 13.129 1.00 74.94 93 LYS A CA 1
ATOM 763 C C . LYS A 1 93 ? -12.624 5.135 12.199 1.00 74.94 93 LYS A C 1
ATOM 765 O O . LYS A 1 93 ? -12.951 5.685 11.149 1.00 74.94 93 LYS A O 1
ATOM 770 N N . CYS A 1 94 ? -13.086 3.948 12.582 1.00 77.88 94 CYS A N 1
ATOM 771 C CA . CYS A 1 94 ? -14.127 3.257 11.830 1.00 77.88 94 CYS A CA 1
ATOM 772 C C . CYS A 1 94 ? -15.398 4.112 11.789 1.00 77.88 94 CYS A C 1
ATOM 774 O O . CYS A 1 94 ? -15.857 4.571 12.835 1.00 77.88 94 CYS A O 1
ATOM 776 N N . VAL A 1 95 ? -15.990 4.280 10.606 1.00 76.88 95 VAL A N 1
ATOM 777 C CA . VAL A 1 95 ? -17.223 5.073 10.438 1.00 76.88 95 VAL A CA 1
ATOM 778 C C . VAL A 1 95 ? -18.457 4.421 11.079 1.00 76.88 95 VAL A C 1
ATOM 780 O O . VAL A 1 95 ? -19.420 5.116 11.372 1.00 76.88 95 VAL A O 1
ATOM 783 N N . HIS A 1 96 ? -18.419 3.106 11.344 1.00 75.88 96 HIS A N 1
ATOM 784 C CA . HIS A 1 96 ? -19.539 2.357 11.937 1.00 75.88 96 HIS A CA 1
ATOM 785 C C . HIS A 1 96 ? -19.422 2.194 13.453 1.00 75.88 96 HIS A C 1
ATOM 787 O O . HIS A 1 96 ? -20.376 2.446 14.174 1.00 75.88 96 HIS A O 1
ATOM 793 N N . CYS A 1 97 ? -18.269 1.729 13.943 1.00 75.88 97 CYS A N 1
ATOM 794 C CA . CYS A 1 97 ? -18.077 1.413 15.366 1.00 75.88 97 CYS A CA 1
ATOM 795 C C . CYS A 1 97 ? -17.202 2.426 16.112 1.00 75.88 97 CYS A C 1
ATOM 797 O O . CYS A 1 97 ? -16.926 2.234 17.291 1.00 75.88 97 CYS A O 1
ATOM 799 N N . GLY A 1 98 ? -16.693 3.458 15.429 1.00 74.12 98 GLY A N 1
ATOM 800 C CA . GLY A 1 98 ? -15.839 4.479 16.037 1.00 74.12 98 GLY A CA 1
ATOM 801 C C . GLY A 1 98 ? -14.453 3.990 16.463 1.00 74.12 98 GLY A C 1
ATOM 802 O O . GLY A 1 98 ? -13.699 4.772 17.037 1.00 74.12 98 GLY A O 1
ATOM 803 N N . LEU A 1 99 ? -14.092 2.732 16.178 1.00 74.25 99 LEU A N 1
ATOM 804 C CA . LEU A 1 99 ? -12.827 2.146 16.616 1.00 74.25 99 LEU A CA 1
ATOM 805 C C . LEU A 1 99 ? -11.638 2.957 16.068 1.00 74.25 99 LEU A C 1
ATOM 807 O O . LEU A 1 99 ? -11.517 3.070 14.840 1.00 74.25 99 LEU A O 1
ATOM 811 N N . PRO A 1 100 ? -10.763 3.507 16.932 1.00 73.06 100 PRO A N 1
ATOM 812 C CA . PRO A 1 100 ? -9.602 4.260 16.488 1.00 73.06 100 PRO A CA 1
ATOM 813 C C . PRO A 1 100 ? -8.641 3.368 15.704 1.00 73.06 100 PRO A C 1
ATOM 815 O O . PRO A 1 100 ? -8.445 2.190 16.019 1.00 73.06 100 PRO A O 1
ATOM 818 N N . LYS A 1 101 ? -8.008 3.945 14.684 1.00 67.75 101 LYS A N 1
ATOM 819 C CA . LYS A 1 101 ? -6.949 3.282 13.923 1.00 67.75 101 LYS A CA 1
ATOM 820 C C . LYS A 1 101 ? -5.810 2.896 14.876 1.00 67.75 101 LYS A C 1
ATOM 822 O O . LYS A 1 101 ? -5.307 3.758 15.587 1.00 67.75 101 LYS A O 1
ATOM 827 N N . TYR A 1 102 ? -5.413 1.622 14.876 1.00 69.94 102 TYR A N 1
ATOM 828 C CA . TYR A 1 102 ? -4.369 1.060 15.754 1.00 69.94 102 TYR A CA 1
ATOM 829 C C . TYR A 1 102 ? -4.695 0.979 17.259 1.00 69.94 102 TYR A C 1
ATOM 831 O O . TYR A 1 102 ? -3.786 0.722 18.045 1.00 69.94 102 TYR A O 1
ATOM 839 N N . ALA A 1 103 ? -5.951 1.159 17.688 1.00 67.25 103 ALA A N 1
ATOM 840 C CA . ALA A 1 103 ? -6.311 0.923 19.092 1.00 67.25 103 ALA A CA 1
ATOM 841 C C . ALA A 1 103 ? -6.004 -0.533 19.470 1.00 67.25 103 ALA A C 1
ATOM 843 O O . ALA A 1 103 ? -6.389 -1.415 18.714 1.00 67.25 103 ALA A O 1
ATOM 844 N N . SER A 1 104 ? -5.328 -0.791 20.593 1.00 55.69 104 SER A N 1
ATOM 845 C CA . SER A 1 104 ? -4.802 -2.113 20.981 1.00 55.69 104 SER A CA 1
ATOM 846 C C . SER A 1 104 ? -5.732 -2.965 21.857 1.00 55.69 104 SER A C 1
ATOM 848 O O . SER A 1 104 ? -5.365 -4.087 22.195 1.00 55.69 104 SER A O 1
ATOM 850 N N . GLY A 1 105 ? -6.942 -2.512 22.182 1.00 55.31 105 GLY A N 1
ATOM 851 C CA . GLY A 1 105 ? -7.879 -3.294 22.990 1.00 55.31 105 GLY A CA 1
ATOM 852 C C . GLY A 1 105 ? -9.250 -2.632 23.126 1.00 55.31 105 GLY A C 1
ATOM 853 O O . GLY A 1 105 ? -9.406 -1.478 22.715 1.00 55.31 105 GLY A O 1
ATOM 854 N N . PRO A 1 106 ? -10.254 -3.356 23.656 1.00 51.47 106 PRO A N 1
ATOM 855 C CA . PRO A 1 106 ? -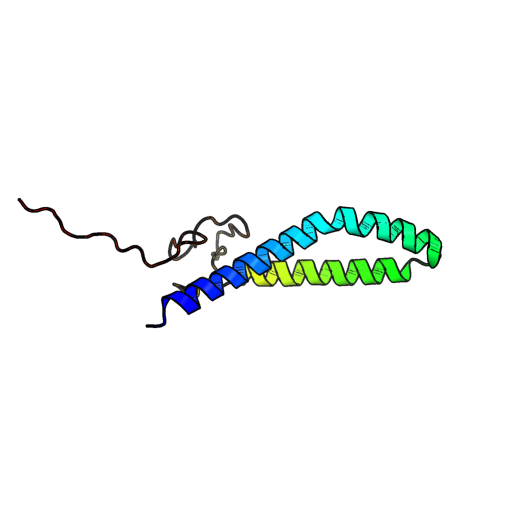11.522 -2.753 24.036 1.00 51.47 106 PRO A CA 1
ATOM 856 C C . PRO A 1 106 ? -11.257 -1.664 25.077 1.00 51.47 106 PRO A C 1
ATOM 858 O O . PRO A 1 106 ? -10.520 -1.864 26.040 1.00 51.47 106 PRO A O 1
ATOM 861 N N . ASP A 1 107 ? -11.841 -0.498 24.846 1.00 55.25 107 ASP A N 1
ATOM 862 C CA . ASP A 1 107 ? -11.935 0.576 25.813 1.00 55.25 107 ASP A CA 1
ATOM 863 C C . ASP A 1 107 ? -12.672 0.064 27.050 1.00 55.25 107 ASP A C 1
ATOM 865 O O . ASP A 1 107 ? -13.897 0.002 27.087 1.00 55.25 107 ASP A O 1
ATOM 869 N N . VAL A 1 108 ? -11.920 -0.319 28.082 1.00 58.22 108 VAL A N 1
ATOM 870 C CA . VAL A 1 108 ? -12.471 -0.423 29.431 1.00 58.22 108 VAL A CA 1
ATOM 871 C C . VAL A 1 108 ? -12.769 1.010 29.861 1.00 58.22 108 VAL A C 1
ATOM 873 O O . VAL A 1 108 ? -11.940 1.686 30.471 1.00 58.22 108 VAL A O 1
ATOM 876 N N . ARG A 1 109 ? -13.944 1.514 29.472 1.00 51.94 109 ARG A N 1
ATOM 877 C CA . ARG A 1 109 ? -14.571 2.647 30.141 1.00 51.94 109 ARG A CA 1
ATOM 878 C C . ARG A 1 109 ? -14.697 2.223 31.601 1.00 51.94 109 ARG A C 1
ATOM 880 O O . ARG A 1 109 ? -15.492 1.349 31.920 1.00 51.94 109 ARG A O 1
ATOM 887 N N . ARG A 1 110 ? -13.844 2.784 32.459 1.00 52.88 110 ARG A N 1
ATOM 888 C CA . ARG A 1 110 ? -13.970 2.676 33.912 1.00 52.88 110 ARG A CA 1
ATOM 889 C C . ARG A 1 110 ? -15.312 3.297 34.299 1.00 52.88 110 ARG A C 1
ATOM 891 O O . ARG A 1 110 ? -15.411 4.511 34.437 1.00 52.88 110 ARG A O 1
ATOM 898 N N . GLU A 1 111 ? -16.346 2.476 34.397 1.00 57.97 111 GLU A N 1
ATOM 899 C CA . GLU A 1 111 ? -17.526 2.787 35.191 1.00 57.97 111 GLU A CA 1
ATOM 900 C C . GLU A 1 111 ? -17.181 2.541 36.662 1.00 57.97 111 GLU A C 1
ATOM 902 O O . GLU A 1 111 ? -16.663 1.485 37.016 1.00 57.97 111 GLU A O 1
ATOM 907 N N . GLY A 1 112 ? -17.473 3.533 37.506 1.00 56.56 112 GLY A N 1
ATOM 908 C CA . GLY A 1 112 ? -17.703 3.316 38.932 1.00 56.56 112 GLY A CA 1
ATOM 909 C C . GLY A 1 112 ? -16.518 3.524 39.872 1.00 56.56 112 GLY A C 1
ATOM 910 O O . GLY A 1 112 ? -16.035 2.582 40.490 1.00 56.56 112 GLY A O 1
ATOM 911 N N . THR A 1 113 ? -16.118 4.774 40.104 1.00 53.31 113 THR A N 1
ATOM 912 C CA . THR A 1 113 ? -15.688 5.174 41.458 1.00 53.31 113 THR A CA 1
ATOM 913 C C . THR A 1 113 ? -16.184 6.591 41.746 1.00 53.31 113 THR A C 1
ATOM 915 O O . THR A 1 113 ? -15.412 7.528 41.904 1.00 53.31 113 THR A O 1
ATOM 918 N N . SER A 1 114 ? -17.510 6.750 41.754 1.00 56.31 114 SER A N 1
ATOM 919 C CA . SER A 1 114 ? -18.160 7.713 42.643 1.00 56.31 114 SER A CA 1
ATOM 920 C C . SER A 1 114 ? -18.473 6.949 43.921 1.00 56.31 114 SER A C 1
ATOM 922 O O . SER A 1 114 ? -19.496 6.275 44.000 1.00 56.31 114 SER A O 1
ATOM 924 N N . THR A 1 115 ? -17.560 7.000 44.883 1.00 61.56 115 THR A N 1
ATOM 925 C CA . THR A 1 115 ? -17.901 6.707 46.274 1.00 61.56 115 THR A CA 1
ATOM 926 C C . THR A 1 115 ? -18.184 8.058 46.913 1.00 61.56 115 THR A C 1
ATOM 928 O O . THR A 1 115 ? -17.317 8.932 46.905 1.00 61.56 115 THR A O 1
ATOM 931 N N . VAL A 1 116 ? -19.445 8.228 47.311 1.00 61.47 116 VAL A N 1
ATOM 932 C CA . VAL A 1 116 ? -19.974 9.321 48.140 1.00 61.47 116 VAL A CA 1
ATOM 933 C C . VAL A 1 116 ? -19.257 9.349 49.484 1.00 61.47 116 VAL A C 1
ATOM 935 O O . VAL A 1 116 ? -18.924 8.245 49.974 1.00 61.47 116 VAL A O 1
#